Protein AF-W4M6R4-F1 (afdb_monomer_lite)

Organism: NCBI:txid1429439

InterPro domains:
  IPR036737 OmpA-like domain superfamily [G3DSA:3.30.1330.60] (1-77)

Sequence (77 aa):
MELSQKRTLGVLQYVLSQRDPTVSAHLDWLREHTTANGLSFSKRIMRDEKEDREASRRVEFRVRTQAERQIRKILEM

Foldseek 3Di:
DVVQQVVQVVVVVVQCPDPDPVSVVCVVVCVVPDDRDRPPPVDFDDDPNHTPPVVRPDDDDDDDDCVVVVVVVVVVD

pLDDT: mean 87.42, std 7.21, range [53.72, 94.81]

Radius of gyration: 17.05 Å; chains: 1; bounding box: 34×42×37 Å

Secondary structure (DSSP, 8-state):
-HHHHHHHHHHHHHHHT---HHHHHTHHHHHHH------GGGG--EETTEE-HHHHS--------SHHHHHHHHHT-

Structure (mmCIF, N/CA/C/O backbone):
data_AF-W4M6R4-F1
#
_entry.id   AF-W4M6R4-F1
#
loop_
_atom_site.group_PDB
_atom_site.id
_atom_site.type_symbol
_atom_site.label_atom_id
_atom_site.label_alt_id
_atom_site.label_comp_id
_atom_site.label_asym_id
_atom_site.label_entity_id
_atom_site.label_seq_id
_atom_site.pdbx_PDB_ins_code
_atom_site.Cartn_x
_atom_site.Cartn_y
_atom_site.Cartn_z
_atom_site.occupancy
_atom_site.B_iso_or_equiv
_atom_site.auth_seq_id
_atom_site.auth_comp_id
_atom_site.auth_asym_id
_atom_site.auth_atom_id
_atom_site.pdbx_PDB_model_num
ATOM 1 N N . MET A 1 1 ? 15.032 2.395 -3.919 1.00 70.38 1 MET A N 1
ATOM 2 C CA . MET A 1 1 ? 14.001 2.020 -2.920 1.00 70.38 1 MET A CA 1
ATOM 3 C C . MET A 1 1 ? 13.028 3.147 -2.609 1.00 70.38 1 MET A C 1
ATOM 5 O O . MET A 1 1 ? 11.828 2.895 -2.627 1.00 70.38 1 MET A O 1
ATOM 9 N N . GLU A 1 2 ? 13.505 4.373 -2.387 1.00 86.06 2 GLU A N 1
ATOM 10 C CA . GLU A 1 2 ? 12.670 5.532 -2.033 1.00 86.06 2 GLU A CA 1
ATOM 11 C C . GLU A 1 2 ? 11.441 5.723 -2.942 1.00 86.06 2 GLU A C 1
ATOM 13 O O . GLU A 1 2 ? 10.320 5.815 -2.451 1.00 86.06 2 GLU A O 1
ATOM 18 N N . LEU A 1 3 ? 11.614 5.667 -4.269 1.00 86.06 3 LEU A N 1
ATOM 19 C CA . LEU A 1 3 ? 10.504 5.813 -5.218 1.00 86.06 3 LEU A CA 1
ATOM 20 C C . LEU A 1 3 ? 9.393 4.769 -5.010 1.00 86.06 3 L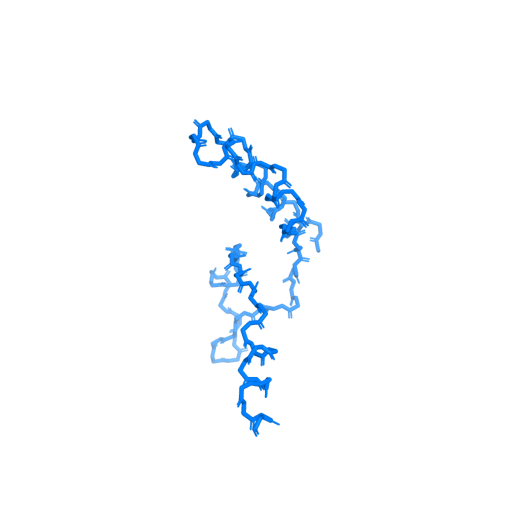EU A C 1
ATOM 22 O O . LEU A 1 3 ? 8.215 5.108 -5.031 1.00 86.06 3 LEU A O 1
ATOM 26 N N . SER A 1 4 ? 9.743 3.498 -4.791 1.00 86.06 4 SER A N 1
ATOM 27 C CA . SER A 1 4 ? 8.737 2.449 -4.564 1.00 86.06 4 SER A CA 1
ATOM 28 C C . SER A 1 4 ? 8.011 2.601 -3.227 1.00 86.06 4 SER A C 1
ATOM 30 O O . SER A 1 4 ? 6.824 2.292 -3.144 1.00 86.06 4 SER A O 1
ATOM 32 N N . GLN A 1 5 ? 8.697 3.108 -2.197 1.00 88.81 5 GLN A N 1
ATOM 33 C CA . GLN A 1 5 ? 8.064 3.411 -0.913 1.00 88.81 5 GLN A CA 1
ATOM 34 C C . GLN A 1 5 ? 7.100 4.590 -1.061 1.00 88.81 5 GLN A C 1
ATOM 36 O O . GLN A 1 5 ? 5.932 4.449 -0.716 1.00 88.81 5 GLN A O 1
ATOM 41 N N . LYS A 1 6 ? 7.543 5.694 -1.682 1.00 91.56 6 LYS A N 1
ATOM 42 C CA . LYS A 1 6 ? 6.701 6.866 -1.976 1.00 91.56 6 LYS A CA 1
ATOM 43 C C . LYS A 1 6 ? 5.453 6.496 -2.781 1.00 91.56 6 LYS A C 1
ATOM 45 O O . LYS A 1 6 ? 4.360 6.922 -2.430 1.00 91.56 6 LYS A O 1
ATOM 50 N N . ARG A 1 7 ? 5.590 5.654 -3.814 1.00 90.69 7 ARG A N 1
ATOM 51 C CA . ARG A 1 7 ? 4.448 5.167 -4.612 1.00 90.69 7 ARG A CA 1
ATOM 52 C C . ARG A 1 7 ? 3.443 4.383 -3.769 1.00 90.69 7 ARG A C 1
ATOM 54 O O . ARG A 1 7 ? 2.249 4.634 -3.869 1.00 90.69 7 ARG A O 1
ATOM 61 N N . THR A 1 8 ? 3.916 3.460 -2.933 1.00 92.50 8 THR A N 1
ATOM 62 C CA . THR A 1 8 ? 3.028 2.635 -2.096 1.00 92.50 8 THR A CA 1
ATOM 63 C C . THR A 1 8 ? 2.355 3.472 -1.006 1.00 92.50 8 THR A C 1
ATOM 65 O O . THR A 1 8 ? 1.163 3.315 -0.760 1.00 92.50 8 THR A O 1
ATOM 68 N N . LEU A 1 9 ? 3.090 4.414 -0.404 1.00 91.69 9 LEU A N 1
ATOM 69 C CA . LEU A 1 9 ? 2.546 5.353 0.576 1.00 91.69 9 LEU A CA 1
ATOM 70 C C . LEU A 1 9 ? 1.477 6.262 -0.041 1.00 91.69 9 LEU A C 1
ATOM 72 O O . LEU A 1 9 ? 0.418 6.423 0.553 1.00 91.69 9 LEU A O 1
ATOM 76 N N . GLY A 1 10 ? 1.718 6.806 -1.237 1.00 94.12 10 GLY A N 1
ATOM 77 C CA . GLY A 1 10 ? 0.742 7.647 -1.934 1.00 94.12 10 GLY A CA 1
ATOM 78 C C . GLY A 1 10 ? -0.563 6.908 -2.239 1.00 94.12 10 GLY A C 1
ATOM 79 O O . GLY A 1 10 ? -1.643 7.460 -2.045 1.00 94.12 10 GLY A O 1
ATOM 80 N N . VAL A 1 11 ? -0.482 5.631 -2.633 1.00 93.06 11 VAL A N 1
ATOM 81 C CA . VAL A 1 11 ? -1.672 4.785 -2.822 1.00 93.06 11 VAL A CA 1
ATOM 82 C C . VAL A 1 11 ? -2.411 4.565 -1.499 1.00 93.06 11 VAL A C 1
ATOM 84 O O . VAL A 1 11 ? -3.628 4.727 -1.456 1.00 93.06 11 VAL A O 1
ATOM 87 N N . LEU A 1 12 ? -1.701 4.260 -0.407 1.00 92.12 12 LEU A N 1
ATOM 88 C CA . LEU A 1 12 ? -2.323 4.099 0.911 1.00 92.12 12 LEU A CA 1
ATOM 89 C C . LEU A 1 12 ? -3.008 5.393 1.384 1.00 92.12 12 LE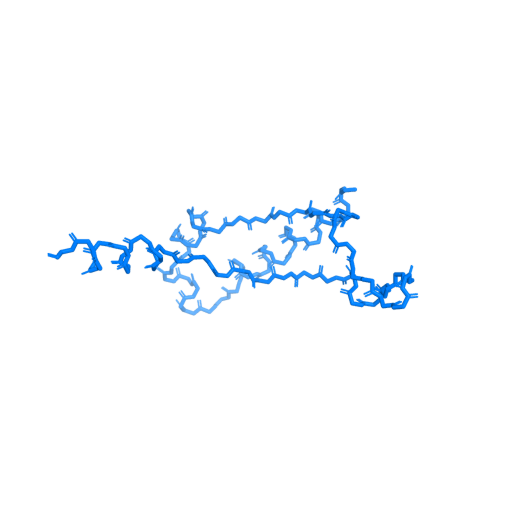U A C 1
ATOM 91 O O . LEU A 1 12 ? -4.141 5.350 1.851 1.00 92.12 12 LEU A O 1
ATOM 95 N N . GLN A 1 13 ? -2.360 6.548 1.219 1.00 92.06 13 GLN A N 1
ATOM 96 C CA . GLN A 1 13 ? -2.931 7.857 1.557 1.00 92.06 13 GLN A CA 1
ATOM 97 C C . GLN A 1 13 ? -4.184 8.170 0.736 1.00 92.06 13 GLN A C 1
ATOM 99 O O . GLN A 1 13 ? -5.164 8.686 1.273 1.00 92.06 13 GLN A O 1
ATOM 104 N N . TYR A 1 14 ? -4.179 7.833 -0.554 1.00 92.38 14 TYR A N 1
ATOM 105 C CA . TYR A 1 14 ? -5.355 7.994 -1.400 1.00 92.38 14 TYR A CA 1
ATOM 106 C C . TYR A 1 14 ? -6.523 7.140 -0.894 1.00 92.38 14 TYR A C 1
ATOM 108 O O . TYR A 1 14 ? -7.620 7.664 -0.718 1.00 92.38 14 TYR A O 1
ATOM 116 N N . VAL A 1 15 ? -6.283 5.860 -0.586 1.00 89.38 15 VAL A N 1
ATOM 117 C CA . VAL A 1 15 ? -7.313 4.951 -0.056 1.00 89.38 15 VAL A CA 1
ATOM 118 C C . VAL A 1 15 ? -7.870 5.464 1.274 1.00 89.38 15 VAL A C 1
ATOM 120 O O . VAL A 1 15 ? -9.081 5.554 1.432 1.00 89.38 15 VAL A O 1
ATOM 123 N N . LEU A 1 16 ? -7.003 5.871 2.206 1.00 88.88 16 LEU A N 1
ATOM 124 C CA . LEU A 1 16 ? -7.418 6.370 3.523 1.00 88.88 16 LEU A CA 1
ATOM 125 C C . LEU A 1 16 ? -8.092 7.751 3.487 1.00 88.88 16 LEU A C 1
ATOM 127 O O . LEU A 1 16 ? -8.705 8.143 4.475 1.00 88.88 16 LEU A O 1
ATOM 131 N N . SER A 1 17 ? -7.970 8.504 2.391 1.00 90.38 17 SER A N 1
ATOM 132 C CA . SER A 1 17 ? -8.623 9.813 2.229 1.00 90.38 17 SER A CA 1
ATOM 133 C C . SER A 1 17 ? -9.954 9.747 1.474 1.00 90.38 17 SER A C 1
ATOM 135 O O . SER A 1 17 ? -10.617 10.777 1.320 1.00 90.38 17 SER A O 1
ATOM 137 N N . GLN A 1 18 ? -10.370 8.560 1.014 1.00 90.56 18 GLN A N 1
ATOM 138 C CA . GLN A 1 18 ? -11.669 8.388 0.368 1.00 90.56 18 GLN A CA 1
ATOM 139 C C . G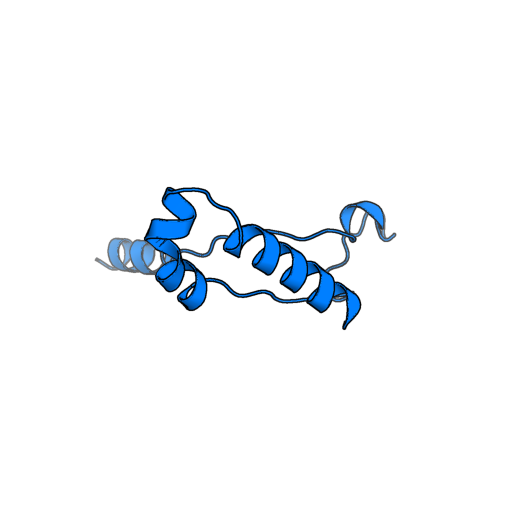LN A 1 18 ? -12.803 8.712 1.345 1.00 90.56 18 GLN A C 1
ATOM 141 O O . GLN A 1 18 ? -12.824 8.237 2.477 1.00 90.56 18 GLN A O 1
ATOM 146 N N . ARG A 1 19 ? -13.797 9.473 0.875 1.00 89.75 19 ARG A N 1
ATOM 147 C CA . ARG A 1 19 ? -15.030 9.780 1.627 1.00 89.75 19 ARG A CA 1
ATOM 148 C C . ARG A 1 19 ? -16.073 8.668 1.529 1.00 89.75 19 ARG A C 1
ATOM 150 O O . ARG A 1 19 ? -17.271 8.919 1.625 1.00 89.75 19 ARG A O 1
ATOM 157 N N . ASP A 1 20 ? -15.615 7.450 1.286 1.00 92.50 20 ASP A N 1
ATOM 158 C CA . ASP A 1 20 ? -16.476 6.286 1.231 1.0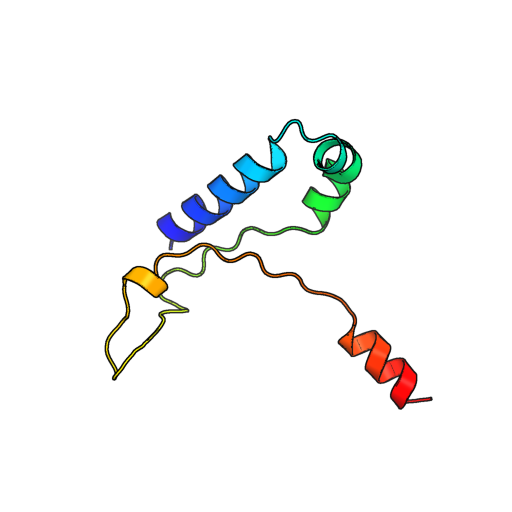0 92.50 20 ASP A CA 1
ATOM 159 C C . ASP A 1 20 ? -16.965 5.949 2.659 1.00 92.50 20 ASP A C 1
ATOM 161 O O . ASP A 1 20 ? -16.151 5.942 3.596 1.00 92.50 20 ASP A O 1
ATOM 165 N N . PRO A 1 21 ? -18.275 5.713 2.874 1.00 92.69 21 PRO A N 1
ATOM 166 C CA . PRO A 1 21 ? -18.811 5.418 4.202 1.00 92.69 21 PRO A CA 1
ATOM 167 C C . PRO A 1 21 ? -18.206 4.164 4.840 1.00 92.69 21 PRO A C 1
ATOM 169 O O . PRO A 1 21 ? -17.976 4.148 6.049 1.00 92.69 21 PRO A O 1
ATOM 172 N N . THR A 1 22 ? -17.903 3.132 4.049 1.00 91.81 22 THR A N 1
ATOM 173 C CA . THR A 1 22 ? -17.285 1.892 4.532 1.00 91.81 22 THR A CA 1
ATOM 174 C C . THR A 1 22 ? -15.840 2.136 4.950 1.00 91.81 22 THR A C 1
ATOM 176 O O . THR A 1 22 ? -15.433 1.700 6.026 1.00 91.81 22 THR A O 1
ATOM 179 N N . VAL A 1 23 ? -15.071 2.889 4.160 1.00 88.94 23 VAL A N 1
ATOM 180 C CA . VAL A 1 23 ? -13.704 3.289 4.540 1.00 88.94 23 VAL A CA 1
ATOM 181 C C . VAL A 1 23 ? -13.718 4.116 5.825 1.00 88.94 23 VAL A C 1
ATOM 183 O O . VAL A 1 23 ? -12.931 3.856 6.734 1.00 88.94 23 VAL A O 1
ATOM 186 N N . SER A 1 24 ? -14.644 5.069 5.931 1.00 89.81 24 SER A N 1
ATOM 187 C CA . SER A 1 24 ? -14.768 5.944 7.101 1.00 89.81 24 SER A CA 1
ATOM 188 C C . SER A 1 24 ? -15.120 5.162 8.369 1.00 89.81 24 SER A C 1
ATOM 190 O O . SER A 1 24 ? -14.527 5.398 9.419 1.00 89.81 24 SER A O 1
ATOM 192 N N . ALA A 1 25 ? -16.034 4.192 8.270 1.00 94.81 25 ALA A N 1
ATOM 193 C CA . ALA A 1 25 ? -16.441 3.348 9.391 1.00 94.81 25 ALA A CA 1
ATOM 194 C C . ALA A 1 25 ? -15.327 2.408 9.891 1.00 94.81 25 ALA A C 1
ATOM 196 O O . ALA A 1 25 ? -15.346 1.997 11.049 1.00 94.81 25 ALA A O 1
ATOM 197 N N . HIS A 1 26 ? -14.351 2.073 9.040 1.00 93.31 26 HIS A N 1
ATOM 198 C CA . HIS A 1 26 ? -13.278 1.121 9.351 1.00 93.31 26 HIS A CA 1
ATOM 199 C C . HIS A 1 26 ? -11.878 1.749 9.371 1.00 93.31 26 HIS A C 1
ATOM 201 O O . HIS A 1 26 ? -10.881 1.029 9.313 1.00 93.31 26 HIS A O 1
ATOM 207 N N . LEU A 1 27 ? -11.773 3.076 9.464 1.00 90.19 27 LEU A N 1
ATOM 208 C CA . LEU A 1 27 ? -10.507 3.793 9.297 1.00 90.19 27 LEU A CA 1
ATOM 209 C C . LEU A 1 27 ? -9.424 3.349 10.294 1.00 90.19 27 LEU A C 1
ATOM 211 O O . LEU A 1 27 ? -8.274 3.129 9.909 1.00 90.19 27 LEU A O 1
ATOM 215 N N . ASP A 1 28 ? -9.790 3.185 11.565 1.00 92.25 28 ASP A N 1
ATOM 216 C CA . ASP A 1 28 ? -8.853 2.763 12.611 1.00 92.25 28 ASP A CA 1
ATOM 217 C C . ASP A 1 28 ? -8.428 1.303 12.429 1.00 92.25 28 ASP A C 1
ATOM 219 O O . ASP A 1 28 ? -7.238 0.993 12.502 1.00 92.25 28 ASP A O 1
ATOM 223 N N . TRP A 1 29 ? -9.370 0.430 12.058 1.00 93.69 29 TRP A N 1
ATOM 224 C CA . TRP A 1 29 ? -9.070 -0.961 11.718 1.00 93.69 29 TRP A CA 1
ATOM 225 C C . TRP A 1 29 ? -8.098 -1.051 10.533 1.00 93.69 29 TRP A C 1
ATOM 227 O O . TRP A 1 29 ? -7.112 -1.788 10.587 1.00 93.69 29 TRP A O 1
ATOM 237 N N . LEU A 1 30 ? -8.326 -0.255 9.482 1.00 91.38 30 LEU A N 1
ATOM 238 C CA . LEU A 1 30 ? -7.455 -0.195 8.309 1.00 91.38 30 LEU A CA 1
ATOM 239 C C . LEU A 1 30 ? -6.046 0.277 8.673 1.00 91.38 30 LEU A C 1
ATOM 241 O O . LEU A 1 30 ? -5.080 -0.301 8.178 1.00 91.38 30 LEU A O 1
ATOM 245 N N . ARG A 1 31 ? -5.909 1.292 9.535 1.00 89.56 31 ARG A N 1
ATOM 246 C CA . ARG A 1 31 ? -4.602 1.799 9.993 1.00 89.56 31 ARG A CA 1
ATOM 247 C C . ARG A 1 31 ? -3.808 0.752 10.768 1.00 89.56 31 ARG A C 1
ATOM 249 O O . ARG A 1 31 ? -2.601 0.665 10.579 1.00 89.56 31 ARG A O 1
ATOM 256 N N . GLU A 1 32 ? -4.474 -0.036 11.606 1.00 92.44 32 GLU A N 1
ATOM 257 C CA . GLU A 1 32 ? -3.831 -1.089 12.397 1.00 92.44 32 GLU A CA 1
ATOM 258 C C . GLU A 1 32 ? -3.405 -2.293 11.537 1.00 92.44 32 GLU A C 1
ATOM 260 O O . GLU A 1 32 ? -2.355 -2.890 11.770 1.00 92.44 32 GLU A O 1
ATOM 265 N N . HIS A 1 33 ? -4.190 -2.635 10.509 1.00 90.81 33 HIS A N 1
ATOM 266 C CA . HIS A 1 33 ? -4.014 -3.879 9.748 1.00 90.81 33 HIS A CA 1
ATOM 267 C C . HIS A 1 33 ? -3.344 -3.700 8.377 1.00 90.81 33 HIS A C 1
ATOM 269 O O . HIS A 1 33 ? -3.030 -4.692 7.710 1.00 90.81 33 HIS A O 1
ATOM 275 N N . THR A 1 34 ? -3.099 -2.464 7.936 1.00 91.19 34 THR A N 1
ATOM 276 C CA . THR A 1 34 ? -2.527 -2.174 6.613 1.00 91.19 34 THR A CA 1
ATOM 277 C C . THR A 1 34 ? -1.105 -1.646 6.724 1.00 91.19 34 THR A C 1
ATOM 279 O O . THR A 1 34 ? -0.798 -0.779 7.532 1.00 91.19 34 THR A O 1
ATOM 282 N N . THR A 1 35 ? -0.222 -2.124 5.846 1.00 90.31 35 THR A N 1
ATOM 283 C CA . THR A 1 35 ? 1.151 -1.614 5.727 1.00 90.31 35 THR A CA 1
ATOM 284 C C . THR A 1 35 ? 1.464 -1.253 4.278 1.00 90.31 35 THR A C 1
ATOM 286 O O . THR A 1 35 ? 1.015 -1.923 3.349 1.00 90.31 35 THR A O 1
ATOM 289 N N . ALA A 1 36 ? 2.256 -0.197 4.076 1.00 89.81 36 ALA A N 1
ATOM 290 C CA . ALA A 1 36 ? 2.752 0.217 2.765 1.00 89.81 36 ALA A CA 1
ATOM 291 C C . ALA A 1 36 ? 4.251 -0.087 2.656 1.00 89.81 36 ALA A C 1
ATOM 293 O O . ALA A 1 36 ? 5.079 0.610 3.237 1.00 89.81 36 ALA A O 1
ATOM 294 N N . ASN A 1 37 ? 4.607 -1.120 1.889 1.00 87.38 37 ASN A N 1
ATOM 295 C CA . ASN A 1 37 ? 5.991 -1.577 1.752 1.00 87.38 37 ASN A CA 1
ATOM 296 C C . ASN A 1 37 ? 6.511 -1.349 0.328 1.00 87.38 37 ASN A C 1
ATOM 298 O O . ASN A 1 37 ? 5.990 -1.909 -0.633 1.00 87.38 37 ASN A O 1
ATOM 302 N N . GLY A 1 38 ? 7.581 -0.565 0.183 1.00 83.56 38 GLY A N 1
ATOM 303 C CA . GLY A 1 38 ? 8.266 -0.391 -1.099 1.00 83.56 38 GLY A CA 1
ATOM 304 C C . GLY A 1 38 ? 9.344 -1.451 -1.315 1.00 83.56 38 GLY A C 1
ATOM 305 O O . GLY A 1 38 ? 10.408 -1.375 -0.706 1.00 83.56 38 GLY A O 1
ATOM 306 N N . LEU A 1 39 ? 9.094 -2.409 -2.210 1.00 77.06 39 LEU A N 1
ATOM 307 C CA . LEU A 1 39 ? 10.014 -3.524 -2.487 1.00 77.06 39 LEU A CA 1
ATOM 308 C C . LEU A 1 39 ? 11.044 -3.229 -3.598 1.00 77.06 39 LEU A C 1
ATOM 310 O O . LEU A 1 39 ? 11.985 -3.997 -3.787 1.00 77.06 39 LEU A O 1
ATOM 314 N N . SER A 1 40 ? 10.935 -2.096 -4.301 1.00 71.38 40 SER A N 1
ATOM 315 C CA . SER A 1 40 ? 11.872 -1.659 -5.351 1.00 71.38 40 SER A CA 1
ATOM 316 C C . SER A 1 40 ? 12.272 -2.799 -6.310 1.00 71.38 40 SER A C 1
ATOM 318 O O . SER A 1 40 ? 11.437 -3.596 -6.723 1.00 71.38 40 SER A O 1
ATOM 320 N N . PHE A 1 41 ? 13.555 -2.894 -6.661 1.00 70.94 41 PHE A N 1
ATOM 321 C CA . PHE A 1 41 ? 14.099 -3.879 -7.594 1.00 70.94 41 PHE A CA 1
ATOM 322 C C . PHE A 1 41 ? 14.192 -5.314 -7.043 1.00 70.94 41 PHE A C 1
ATOM 324 O O . PHE A 1 41 ? 14.669 -6.196 -7.749 1.00 70.94 41 PHE A O 1
ATOM 331 N N . SER A 1 42 ? 13.750 -5.576 -5.808 1.00 77.19 42 SER A N 1
ATOM 332 C CA . SER A 1 42 ? 13.853 -6.914 -5.203 1.00 77.19 42 SER A CA 1
ATOM 333 C C . SER A 1 42 ? 12.830 -7.925 -5.745 1.00 77.19 42 SER A C 1
ATOM 335 O O . SER A 1 42 ? 12.963 -9.122 -5.498 1.00 77.19 42 SER A O 1
ATOM 337 N N . LYS A 1 43 ? 11.806 -7.464 -6.480 1.00 82.12 43 LYS A N 1
ATOM 338 C CA . LYS A 1 43 ? 10.705 -8.288 -7.019 1.00 82.12 43 LYS A CA 1
ATOM 339 C C . LYS A 1 43 ? 10.380 -7.947 -8.480 1.00 82.12 43 LYS A C 1
ATOM 341 O O . LYS A 1 43 ? 9.228 -7.686 -8.831 1.00 82.12 43 LYS A O 1
ATOM 346 N N . ARG A 1 44 ? 11.413 -7.920 -9.326 1.00 87.75 44 ARG A N 1
ATOM 347 C CA . ARG A 1 44 ? 11.267 -7.765 -10.784 1.00 87.75 44 ARG A CA 1
ATOM 348 C C . ARG A 1 44 ? 10.489 -8.945 -11.370 1.00 87.75 44 ARG A C 1
ATOM 350 O O . ARG A 1 44 ? 10.676 -10.080 -10.935 1.00 87.75 44 ARG A O 1
ATOM 357 N N . ILE A 1 45 ? 9.638 -8.667 -12.351 1.00 90.69 45 ILE A N 1
ATOM 358 C CA . ILE A 1 45 ? 9.007 -9.689 -13.186 1.00 90.69 45 ILE A CA 1
ATOM 359 C C . ILE A 1 45 ? 9.907 -9.904 -14.399 1.00 90.69 45 ILE A C 1
ATOM 361 O O . ILE A 1 45 ? 10.219 -8.958 -15.125 1.00 90.69 45 ILE A O 1
ATOM 365 N N . MET A 1 46 ? 10.327 -11.150 -14.593 1.00 93.62 46 MET A N 1
ATOM 366 C CA . MET A 1 46 ? 11.188 -11.565 -15.695 1.00 93.62 46 MET A CA 1
ATOM 367 C C . MET A 1 46 ? 10.348 -12.328 -16.724 1.00 93.62 46 MET A C 1
ATOM 369 O O . MET A 1 46 ? 9.541 -13.176 -16.344 1.00 93.62 46 MET A O 1
ATOM 373 N N . ARG A 1 47 ? 10.548 -12.038 -18.009 1.00 93.75 47 ARG A N 1
ATOM 374 C CA . ARG A 1 47 ? 10.054 -12.817 -19.151 1.00 93.75 47 ARG A CA 1
ATOM 375 C C . ARG A 1 47 ? 11.238 -13.095 -20.066 1.00 93.75 47 ARG A C 1
ATOM 377 O O . ARG A 1 47 ? 11.948 -12.156 -20.414 1.00 93.75 47 ARG A O 1
ATOM 384 N N . ASP A 1 48 ? 11.465 -14.361 -20.402 1.00 93.31 48 ASP A N 1
ATOM 385 C CA . ASP A 1 48 ? 12.580 -14.787 -21.261 1.00 93.31 48 ASP A CA 1
ATOM 386 C C . ASP A 1 48 ? 13.927 -14.189 -20.811 1.00 93.31 48 ASP A C 1
ATOM 388 O O . ASP A 1 48 ? 14.644 -13.553 -21.578 1.00 93.31 48 ASP A O 1
ATOM 392 N N . GLU A 1 49 ? 14.212 -14.300 -19.507 1.00 91.81 49 GLU A N 1
ATOM 393 C CA . GLU A 1 49 ? 15.425 -13.780 -18.842 1.00 91.81 49 GLU A CA 1
ATOM 394 C C . GLU A 1 49 ? 15.622 -12.252 -18.902 1.00 91.81 49 GLU A C 1
ATOM 396 O O . GLU A 1 49 ? 16.579 -11.714 -18.340 1.00 91.81 49 GLU A O 1
ATOM 401 N N . LYS A 1 50 ? 14.672 -11.514 -19.484 1.00 94.19 50 LYS A N 1
ATOM 402 C CA . LYS A 1 50 ? 14.655 -10.053 -19.542 1.00 94.19 50 LYS A CA 1
ATOM 403 C C . LYS A 1 50 ? 13.589 -9.483 -18.613 1.00 94.19 50 LYS A C 1
ATOM 405 O O . LYS A 1 50 ? 12.513 -10.042 -18.427 1.00 94.19 50 LYS A O 1
ATOM 410 N N . GLU A 1 51 ? 13.880 -8.336 -18.008 1.00 92.44 51 GLU A N 1
ATOM 411 C CA . GLU A 1 51 ? 12.894 -7.639 -17.181 1.00 92.44 51 GLU A CA 1
ATOM 412 C C . GLU A 1 51 ? 11.728 -7.135 -18.040 1.00 92.44 51 GLU A C 1
ATOM 414 O O . GLU A 1 51 ? 11.911 -6.325 -18.955 1.00 92.44 51 GLU A O 1
ATOM 419 N N . ASP A 1 52 ? 10.515 -7.534 -17.668 1.00 94.75 52 ASP A N 1
ATOM 420 C CA . ASP A 1 52 ? 9.296 -6.867 -18.102 1.00 94.75 52 ASP A CA 1
ATOM 421 C C . ASP A 1 52 ? 9.121 -5.605 -17.247 1.00 94.75 52 ASP A C 1
ATOM 423 O O . ASP A 1 52 ? 8.642 -5.636 -16.107 1.00 94.75 52 ASP A O 1
ATOM 427 N N . ARG A 1 53 ? 9.581 -4.470 -17.782 1.00 91.00 53 ARG A N 1
ATOM 428 C CA . ARG A 1 53 ? 9.562 -3.182 -17.074 1.00 91.00 53 ARG A CA 1
ATOM 429 C C . ARG A 1 53 ? 8.157 -2.657 -16.820 1.00 91.00 53 ARG A C 1
ATOM 431 O O . ARG A 1 53 ? 7.977 -1.855 -15.903 1.00 91.00 53 ARG A O 1
ATOM 438 N N . GLU A 1 54 ? 7.187 -3.012 -17.650 1.00 90.88 54 GLU A N 1
ATOM 439 C CA . GLU A 1 54 ? 5.809 -2.570 -17.466 1.00 90.88 54 GLU A CA 1
ATOM 440 C C . GLU A 1 54 ? 5.188 -3.333 -16.300 1.00 90.88 54 GLU A C 1
ATOM 442 O O . GLU A 1 54 ? 4.810 -2.718 -15.300 1.00 90.88 54 GLU A O 1
ATOM 447 N N . ALA A 1 55 ? 5.252 -4.665 -16.343 1.00 90.25 55 ALA A N 1
ATOM 448 C CA . ALA A 1 55 ? 4.768 -5.510 -15.259 1.00 90.25 55 ALA A CA 1
ATOM 449 C C . ALA A 1 55 ? 5.529 -5.260 -13.942 1.00 90.25 55 ALA A C 1
ATOM 451 O O . ALA A 1 55 ? 4.957 -5.312 -12.852 1.00 90.25 55 ALA A O 1
ATOM 452 N N . SER A 1 56 ? 6.822 -4.934 -13.997 1.00 90.88 56 SER A N 1
ATOM 453 C CA . SER A 1 56 ? 7.622 -4.650 -12.797 1.00 90.88 56 SER A CA 1
ATOM 454 C C . SER A 1 56 ? 7.263 -3.321 -12.114 1.00 90.88 56 SER A C 1
ATOM 456 O O . SER A 1 56 ? 7.462 -3.179 -10.908 1.00 90.88 56 SER A O 1
ATOM 458 N N . ARG A 1 57 ? 6.700 -2.337 -12.831 1.00 90.00 57 ARG A N 1
ATOM 459 C CA . ARG A 1 57 ? 6.396 -0.993 -12.298 1.00 90.00 57 ARG A CA 1
ATOM 460 C C . ARG A 1 57 ? 4.972 -0.880 -11.750 1.00 90.00 57 ARG A C 1
ATOM 462 O O . ARG A 1 57 ? 4.233 0.029 -12.123 1.00 90.00 57 ARG A O 1
ATOM 469 N N . ARG A 1 58 ? 4.625 -1.699 -10.763 1.00 90.88 58 ARG A N 1
ATOM 470 C CA . ARG A 1 58 ? 3.274 -1.761 -10.177 1.00 90.88 58 ARG A CA 1
ATOM 471 C C . ARG A 1 58 ? 3.237 -1.479 -8.674 1.00 90.88 58 ARG A C 1
ATOM 473 O O . ARG A 1 58 ? 4.271 -1.451 -8.010 1.00 90.88 58 ARG A O 1
A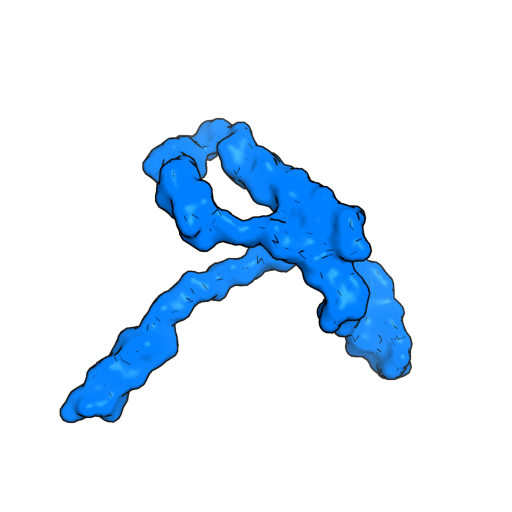TOM 480 N N . VAL A 1 59 ? 2.027 -1.279 -8.161 1.00 91.75 59 VAL A N 1
ATOM 481 C CA . VAL A 1 59 ? 1.692 -1.337 -6.733 1.00 91.75 59 VAL A CA 1
ATOM 482 C C . VAL A 1 59 ? 0.689 -2.477 -6.577 1.00 91.75 59 VAL A C 1
ATOM 484 O O . VAL A 1 59 ? -0.282 -2.532 -7.325 1.00 91.75 59 VAL A O 1
ATOM 487 N N . GLU A 1 60 ? 0.945 -3.406 -5.659 1.00 91.56 60 GLU A N 1
ATOM 488 C CA . GLU A 1 60 ? 0.088 -4.574 -5.431 1.00 91.56 60 GLU A CA 1
ATOM 489 C C . GLU A 1 60 ? -0.651 -4.443 -4.100 1.00 91.56 60 GLU A C 1
ATOM 491 O O . GLU A 1 60 ? -0.048 -4.119 -3.076 1.00 91.56 60 GLU A O 1
ATOM 496 N N . PHE A 1 61 ? -1.940 -4.777 -4.102 1.00 91.00 61 PHE A N 1
ATOM 497 C CA . PHE A 1 61 ? -2.702 -5.003 -2.880 1.00 91.00 61 PHE A CA 1
ATOM 498 C C . PHE A 1 61 ? -2.622 -6.482 -2.523 1.00 91.00 61 PHE A C 1
ATOM 500 O O . PHE A 1 61 ? -3.008 -7.341 -3.315 1.00 91.00 61 PHE A O 1
ATOM 507 N N . ARG A 1 62 ? -2.119 -6.791 -1.326 1.00 89.75 62 ARG A N 1
ATOM 508 C CA . ARG A 1 62 ? -2.030 -8.167 -0.839 1.00 89.75 62 ARG A CA 1
ATOM 509 C C . ARG A 1 62 ? -2.841 -8.330 0.433 1.00 89.75 62 ARG A C 1
ATOM 511 O O . ARG A 1 62 ? -2.470 -7.805 1.477 1.00 89.75 62 ARG A O 1
ATOM 518 N N . VAL A 1 63 ? -3.895 -9.132 0.348 1.00 89.06 63 VAL A N 1
ATOM 519 C CA . VAL A 1 63 ? -4.682 -9.542 1.511 1.00 89.06 63 VAL A CA 1
ATOM 520 C C . VAL A 1 63 ? -3.998 -10.745 2.155 1.00 89.06 63 VAL A C 1
ATOM 522 O O . VAL A 1 63 ? -3.689 -11.730 1.484 1.00 89.06 63 VAL A O 1
ATOM 525 N N . ARG A 1 64 ? -3.717 -10.657 3.456 1.00 88.12 64 ARG A N 1
ATOM 526 C CA . ARG A 1 64 ? -3.212 -11.779 4.253 1.00 88.12 64 ARG A CA 1
ATOM 527 C C . ARG A 1 64 ? -4.243 -12.122 5.311 1.00 88.12 64 ARG A C 1
ATOM 529 O O . ARG A 1 64 ? -4.612 -11.269 6.108 1.00 88.12 64 ARG A O 1
ATOM 536 N N . THR A 1 65 ? -4.680 -13.372 5.324 1.00 87.12 65 THR A N 1
ATOM 537 C CA . THR A 1 65 ? -5.591 -13.900 6.340 1.00 87.12 65 THR A CA 1
ATOM 538 C C . THR A 1 65 ? -4.857 -14.920 7.202 1.00 87.12 65 THR A C 1
ATOM 540 O O . THR A 1 65 ? -3.818 -15.457 6.820 1.00 87.12 65 THR A O 1
ATOM 543 N N . GLN A 1 66 ? -5.400 -15.216 8.380 1.00 83.69 66 GLN A N 1
ATOM 544 C CA . GLN A 1 66 ? -4.885 -16.281 9.244 1.00 83.69 66 GLN A CA 1
ATOM 545 C C . GLN A 1 66 ? -5.451 -17.665 8.870 1.00 83.69 66 GLN A C 1
ATOM 547 O O . GLN A 1 66 ? -5.429 -18.579 9.693 1.00 83.69 66 GLN A O 1
ATOM 552 N N . ALA A 1 67 ? -5.974 -17.823 7.649 1.00 80.31 67 ALA A N 1
ATOM 553 C CA . ALA A 1 67 ? -6.693 -19.021 7.222 1.00 80.31 67 ALA A CA 1
ATOM 554 C C . ALA A 1 67 ? -5.836 -20.290 7.321 1.00 80.31 67 ALA A C 1
ATOM 556 O O . ALA A 1 67 ? -6.322 -21.306 7.797 1.00 80.31 67 ALA A O 1
ATOM 557 N N . GLU A 1 68 ? -4.544 -20.226 6.988 1.00 73.88 68 GLU A N 1
ATOM 558 C CA . GLU A 1 68 ? -3.636 -21.376 7.123 1.00 73.88 68 GLU A CA 1
ATOM 559 C C . GLU A 1 68 ? -3.533 -21.886 8.567 1.00 73.88 68 GLU A C 1
ATOM 561 O O . GLU A 1 68 ? -3.509 -23.094 8.793 1.00 73.88 68 GLU A O 1
ATOM 566 N N . ARG A 1 69 ? -3.522 -20.985 9.562 1.00 77.62 69 ARG A N 1
ATOM 567 C CA . ARG A 1 69 ? -3.526 -21.384 10.980 1.00 77.62 69 ARG A CA 1
ATOM 568 C C . ARG A 1 69 ? -4.845 -22.037 11.382 1.00 77.62 69 ARG A C 1
ATOM 570 O O . ARG A 1 69 ? -4.832 -22.982 12.161 1.00 77.62 69 ARG A O 1
ATOM 577 N N . GLN A 1 70 ? -5.963 -21.530 10.866 1.00 77.19 70 GLN A N 1
ATOM 578 C CA . GLN A 1 70 ? -7.286 -22.100 11.126 1.00 77.19 70 GLN A CA 1
ATOM 579 C C . GLN A 1 70 ? -7.444 -23.481 10.481 1.00 77.19 70 GLN A C 1
ATOM 581 O O . GLN A 1 70 ? -7.892 -24.409 11.140 1.00 77.19 70 GLN A O 1
ATOM 586 N N . ILE A 1 71 ? -6.996 -23.651 9.235 1.00 79.69 71 ILE A N 1
ATOM 587 C CA . ILE A 1 71 ? -7.033 -24.940 8.532 1.00 79.69 71 ILE A CA 1
ATOM 588 C C . ILE A 1 71 ? -6.180 -25.983 9.262 1.00 79.69 71 ILE A C 1
ATOM 590 O O . ILE A 1 71 ? -6.647 -27.097 9.469 1.00 79.69 71 ILE A O 1
ATOM 594 N N . ARG A 1 72 ? -4.969 -25.627 9.719 1.00 78.94 72 ARG A N 1
ATOM 595 C CA . ARG A 1 72 ? -4.143 -26.546 10.525 1.00 78.94 72 ARG A CA 1
ATOM 596 C C . ARG A 1 72 ? -4.840 -26.982 11.811 1.00 78.94 72 ARG A C 1
ATOM 598 O O . ARG A 1 72 ? -4.863 -28.169 12.084 1.00 78.94 72 ARG A O 1
ATOM 605 N N . LYS A 1 73 ? -5.479 -26.060 12.541 1.00 80.88 73 LYS A N 1
ATOM 606 C CA . LYS A 1 73 ? -6.265 -26.411 13.738 1.00 80.88 73 LYS A CA 1
ATOM 607 C C . LYS A 1 73 ? -7.392 -27.407 13.454 1.00 80.88 73 LYS A C 1
ATOM 609 O O . LYS A 1 73 ? -7.667 -28.230 14.312 1.00 80.88 73 LYS A O 1
ATOM 614 N N . ILE A 1 74 ? -8.046 -27.314 12.295 1.00 82.19 74 ILE A N 1
ATOM 615 C CA . ILE A 1 74 ? -9.117 -28.245 11.903 1.00 82.19 74 ILE A CA 1
ATOM 616 C C . ILE A 1 74 ? -8.542 -29.615 11.513 1.00 82.19 74 ILE A C 1
ATOM 618 O O . ILE A 1 74 ? -9.156 -30.627 11.809 1.00 82.19 74 ILE A O 1
ATOM 622 N N . LEU A 1 75 ? -7.387 -29.650 10.841 1.00 81.50 75 LEU A N 1
ATOM 623 C CA . LEU A 1 75 ? -6.742 -30.891 10.387 1.00 81.50 75 LEU A CA 1
ATOM 624 C C . LEU A 1 75 ? -5.966 -31.630 11.492 1.00 81.50 75 LEU A C 1
ATOM 626 O O . LEU A 1 75 ? -5.686 -32.813 11.339 1.00 81.50 75 LEU A O 1
ATOM 630 N N . GLU A 1 76 ? -5.570 -30.925 12.554 1.00 75.69 76 GLU A N 1
ATOM 631 C CA . GLU A 1 76 ? -4.900 -31.477 13.744 1.00 75.69 76 GLU A CA 1
ATOM 632 C C . GLU A 1 76 ? -5.890 -31.872 14.863 1.00 75.69 76 GLU A C 1
ATOM 634 O O . GLU A 1 76 ? -5.452 -32.306 15.930 1.00 75.69 76 GLU A O 1
ATOM 6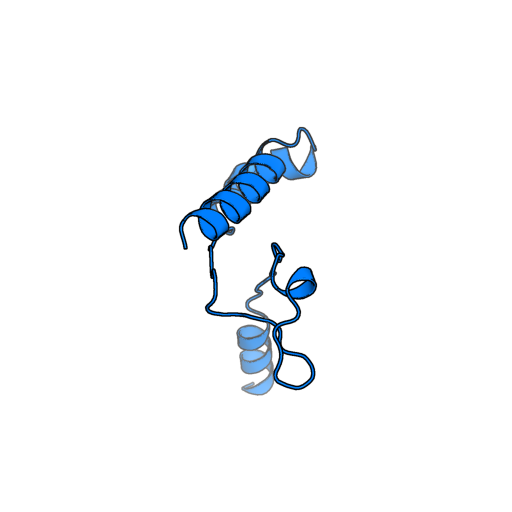39 N N . MET A 1 77 ? -7.203 -31.714 14.633 1.00 53.72 77 MET A N 1
ATOM 640 C CA . MET A 1 77 ? -8.266 -32.349 15.431 1.00 53.72 77 MET A CA 1
ATOM 641 C C . MET A 1 77 ? -8.453 -33.808 15.022 1.00 53.72 77 MET A C 1
ATOM 643 O O . MET A 1 77 ? -8.692 -34.622 15.940 1.00 53.72 77 MET A O 1
#